Protein AF-A0A3D1RHY1-F1 (afdb_monomer_lite)

Foldseek 3Di:
DDPLVPADQQGWDWDWDDDDPFTWIKIWHQHPVRDIDIDTDDTDDDD

Radius of gyration: 12.02 Å; chains: 1; bounding box: 24×25×36 Å

Sequence (47 aa):
PRLLDQLKPGGIMVVPVDEGDAQRMRRITKEADGTFSEESFQMFSFV

Structure (mmCIF, N/CA/C/O backbone):
data_AF-A0A3D1RHY1-F1
#
_entry.id   AF-A0A3D1RHY1-F1
#
loop_
_atom_site.group_PDB
_atom_site.id
_atom_site.type_symbol
_atom_site.label_atom_id
_atom_site.label_alt_id
_atom_site.label_comp_id
_atom_site.label_asym_id
_atom_site.label_entity_id
_atom_site.label_seq_id
_atom_site.pdbx_PDB_ins_code
_atom_site.Cartn_x
_atom_site.Cartn_y
_atom_site.Cartn_z
_atom_site.occupancy
_atom_site.B_iso_or_equiv
_atom_site.auth_seq_id
_atom_site.auth_comp_id
_atom_site.auth_asym_id
_atom_site.auth_atom_id
_atom_site.pdbx_PDB_model_num
ATOM 1 N N . PRO A 1 1 ? -6.980 14.912 -4.002 1.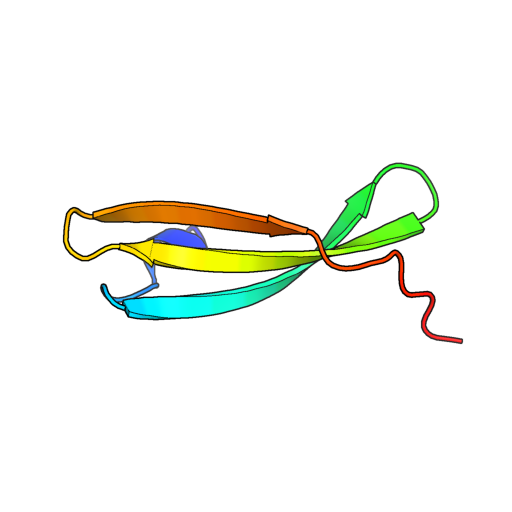00 66.25 1 PRO A N 1
ATOM 2 C CA . PRO A 1 1 ? -6.946 14.067 -2.779 1.00 66.25 1 PRO A CA 1
ATOM 3 C C . PRO A 1 1 ? -6.026 12.854 -2.982 1.00 66.25 1 PRO A C 1
ATOM 5 O O . PRO A 1 1 ? -6.067 12.256 -4.054 1.00 66.25 1 PRO A O 1
ATOM 8 N N . ARG A 1 2 ? -5.187 12.508 -1.996 1.00 89.88 2 ARG A N 1
ATOM 9 C CA . ARG A 1 2 ? -4.303 11.330 -2.062 1.00 89.88 2 ARG A CA 1
ATOM 10 C C . ARG A 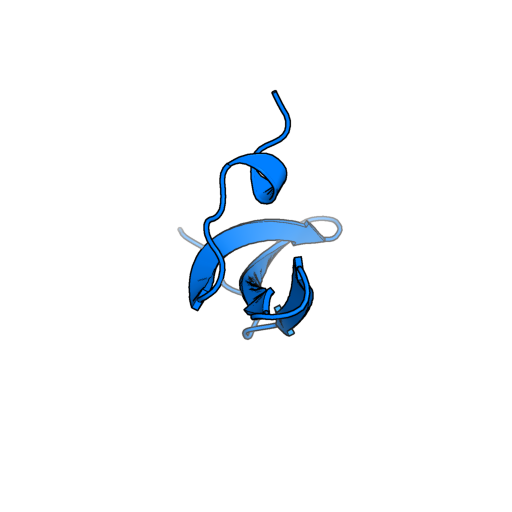1 2 ? -5.145 10.049 -2.031 1.00 89.88 2 ARG A C 1
ATOM 12 O O . ARG A 1 2 ? -6.188 10.019 -1.382 1.00 89.88 2 ARG A O 1
ATOM 19 N N . LEU A 1 3 ? -4.720 8.997 -2.729 1.00 90.81 3 LEU A N 1
ATOM 20 C CA . LEU A 1 3 ? -5.479 7.739 -2.797 1.00 90.81 3 LEU A CA 1
ATOM 21 C C . LEU A 1 3 ? -5.546 7.028 -1.434 1.00 90.81 3 LEU A C 1
ATOM 23 O O . LEU A 1 3 ? -6.612 6.576 -1.031 1.00 90.81 3 LEU A O 1
ATOM 27 N N . LEU A 1 4 ? -4.439 7.005 -0.684 1.00 92.12 4 LEU A N 1
ATOM 28 C CA . LEU A 1 4 ? -4.372 6.364 0.638 1.00 92.12 4 LEU A CA 1
ATOM 29 C C . LEU A 1 4 ? -5.287 7.016 1.683 1.00 92.12 4 LEU A C 1
ATOM 31 O O . LEU A 1 4 ? -5.812 6.335 2.562 1.00 92.12 4 LEU A O 1
ATOM 35 N N . ASP A 1 5 ? -5.528 8.322 1.567 1.00 93.75 5 ASP A N 1
ATOM 36 C CA . ASP A 1 5 ? -6.389 9.049 2.507 1.00 93.75 5 ASP A CA 1
ATOM 37 C C . ASP A 1 5 ? -7.869 8.670 2.341 1.00 93.75 5 ASP A C 1
ATOM 39 O O . ASP A 1 5 ? -8.666 8.873 3.253 1.00 93.75 5 ASP A O 1
ATOM 43 N N . GLN A 1 6 ? -8.230 8.074 1.201 1.00 94.62 6 GLN A N 1
ATOM 44 C CA . GLN A 1 6 ? -9.591 7.628 0.898 1.00 94.62 6 GLN A CA 1
ATOM 45 C C . GLN A 1 6 ? -9.896 6.227 1.452 1.00 94.62 6 GLN A C 1
ATOM 47 O O . GLN A 1 6 ? -11.057 5.815 1.471 1.00 94.62 6 GLN A O 1
ATOM 52 N N . LEU A 1 7 ? -8.883 5.491 1.927 1.00 95.50 7 LEU A N 1
ATOM 53 C CA . LEU A 1 7 ? -9.083 4.186 2.554 1.00 95.50 7 LEU A CA 1
ATOM 54 C C . LEU A 1 7 ? -9.736 4.342 3.932 1.00 95.50 7 LEU A C 1
ATOM 56 O O . LEU A 1 7 ? -9.302 5.133 4.779 1.00 95.50 7 LEU A O 1
ATOM 60 N N . LYS A 1 8 ? -10.761 3.525 4.177 1.00 96.75 8 LYS A N 1
ATOM 61 C CA . LYS A 1 8 ? -11.303 3.284 5.520 1.00 96.75 8 LYS A CA 1
ATOM 62 C C . LYS A 1 8 ? -10.379 2.318 6.280 1.00 96.75 8 LYS A C 1
ATOM 64 O O . LYS A 1 8 ? -9.683 1.548 5.621 1.00 96.75 8 LYS A O 1
ATOM 69 N N . PRO A 1 9 ? -10.357 2.328 7.625 1.00 97.38 9 PRO A N 1
ATOM 70 C CA . PRO A 1 9 ? -9.697 1.272 8.395 1.00 97.38 9 PRO A CA 1
ATOM 71 C C . PRO A 1 9 ? -10.199 -0.120 7.980 1.00 97.38 9 PRO A C 1
ATOM 73 O O . PRO A 1 9 ? -11.393 -0.297 7.733 1.00 97.38 9 PRO A O 1
ATOM 76 N N . GLY A 1 10 ? -9.284 -1.077 7.837 1.00 96.00 10 GLY A N 1
ATOM 77 C CA . GLY A 1 10 ? -9.507 -2.395 7.229 1.00 96.00 10 GLY A CA 1
ATOM 78 C C . GLY A 1 10 ? -9.573 -2.391 5.695 1.00 96.00 10 GLY A C 1
ATOM 79 O O . GLY A 1 10 ? -9.706 -3.446 5.080 1.00 96.00 10 GLY A O 1
ATOM 80 N N . GLY A 1 11 ? -9.504 -1.221 5.056 1.00 96.75 11 GLY A N 1
ATOM 81 C CA . GLY A 1 11 ? -9.492 -1.087 3.605 1.00 96.75 11 GLY A CA 1
ATOM 82 C C . GLY A 1 11 ? -8.176 -1.573 3.009 1.00 96.75 11 GLY A C 1
ATOM 83 O O . GLY A 1 11 ? -7.103 -1.294 3.544 1.00 96.75 11 GLY A O 1
ATOM 84 N N . ILE A 1 12 ? -8.276 -2.253 1.869 1.00 96.56 12 ILE A N 1
ATOM 85 C CA . ILE A 1 12 ? -7.142 -2.830 1.148 1.00 96.56 12 ILE A CA 1
ATOM 86 C C . ILE A 1 12 ? -7.049 -2.169 -0.227 1.00 96.56 12 ILE A C 1
ATOM 88 O O . ILE A 1 12 ? -8.038 -2.081 -0.954 1.00 96.56 12 ILE A O 1
ATOM 92 N N . MET A 1 13 ? -5.851 -1.727 -0.592 1.00 95.50 13 MET A N 1
ATOM 93 C CA . MET A 1 13 ? -5.511 -1.222 -1.917 1.00 95.50 13 MET A CA 1
ATOM 94 C C . MET A 1 13 ? -4.465 -2.135 -2.541 1.00 95.50 13 MET A C 1
ATOM 96 O O . MET A 1 13 ? -3.438 -2.403 -1.929 1.00 95.50 13 MET A O 1
ATOM 100 N N . VAL A 1 14 ? -4.718 -2.610 -3.757 1.00 94.19 14 VAL A N 1
ATOM 101 C CA . VAL A 1 14 ? -3.759 -3.405 -4.529 1.00 94.19 14 VAL A CA 1
ATOM 102 C C . VAL A 1 14 ? -3.451 -2.643 -5.808 1.00 94.19 14 VAL A C 1
ATOM 104 O O . VAL A 1 14 ? -4.365 -2.350 -6.576 1.00 94.19 14 VAL A O 1
ATOM 107 N N . VAL A 1 15 ? -2.190 -2.269 -6.008 1.00 92.19 15 VAL A N 1
ATOM 108 C CA . VAL A 1 15 ? -1.790 -1.355 -7.086 1.00 92.19 15 VAL A CA 1
ATOM 109 C C . VAL A 1 15 ? -0.404 -1.723 -7.631 1.00 92.19 15 VAL A C 1
ATOM 111 O O . VAL A 1 15 ? 0.472 -2.089 -6.841 1.00 92.19 15 VAL A O 1
ATOM 114 N N . PRO A 1 16 ? -0.181 -1.661 -8.956 1.00 91.44 16 PRO A N 1
ATOM 115 C CA . PRO A 1 16 ? 1.163 -1.709 -9.513 1.00 91.44 16 PRO A CA 1
ATOM 116 C C . PRO A 1 16 ? 1.895 -0.401 -9.211 1.00 91.44 16 PRO A C 1
ATOM 118 O O . PRO A 1 16 ? 1.359 0.687 -9.420 1.00 91.44 16 PRO A O 1
ATOM 121 N N . VAL A 1 17 ? 3.124 -0.511 -8.724 1.00 90.19 17 VAL A N 1
ATOM 122 C CA . VAL A 1 17 ? 4.016 0.628 -8.503 1.00 90.19 17 VAL A CA 1
ATOM 123 C C . VAL A 1 17 ? 5.258 0.425 -9.357 1.00 90.19 17 VAL A C 1
ATOM 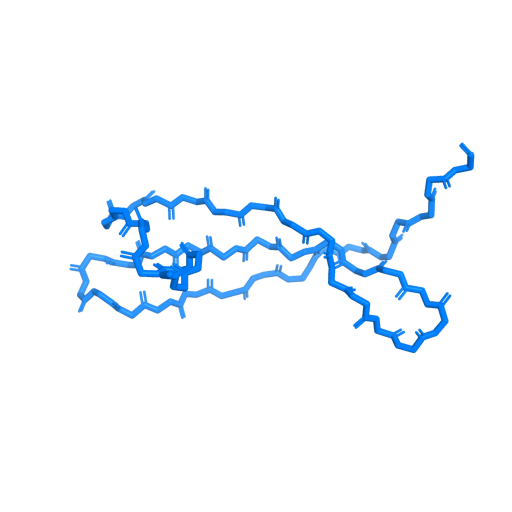125 O O . VAL A 1 17 ? 5.825 -0.671 -9.358 1.00 90.19 17 VAL A O 1
ATOM 128 N N . ASP A 1 18 ? 5.662 1.464 -10.084 1.00 88.88 18 ASP A N 1
ATOM 129 C CA . ASP A 1 18 ? 6.882 1.440 -10.888 1.00 88.88 18 ASP A CA 1
ATOM 130 C C . ASP A 1 18 ? 8.114 1.280 -9.978 1.00 88.88 18 ASP A C 1
ATOM 132 O O . ASP A 1 18 ? 8.280 1.980 -8.977 1.00 88.88 18 ASP A O 1
ATOM 136 N N . GLU A 1 19 ? 8.985 0.340 -10.328 1.00 84.06 19 GLU A N 1
ATOM 137 C CA . GLU A 1 19 ? 10.227 0.012 -9.633 1.00 84.06 19 GLU A CA 1
ATOM 138 C C . GLU A 1 19 ? 11.331 -0.165 -10.691 1.00 84.06 19 GLU A C 1
ATOM 140 O O . GLU A 1 19 ? 11.656 -1.276 -11.113 1.00 84.06 19 GLU A O 1
ATOM 145 N N . GLY A 1 20 ? 11.875 0.962 -11.164 1.00 85.62 20 GLY A N 1
ATOM 146 C CA . GLY A 1 20 ? 12.790 0.995 -12.310 1.00 85.62 20 GLY A CA 1
ATOM 147 C C . GLY A 1 20 ? 12.044 0.773 -13.627 1.00 85.62 20 GLY A C 1
ATOM 148 O O . GLY A 1 20 ? 11.059 1.456 -13.891 1.00 85.62 20 GLY A O 1
ATOM 149 N N . ASP A 1 21 ? 12.500 -0.195 -14.426 1.00 85.31 21 ASP A N 1
ATOM 150 C CA . ASP A 1 21 ? 11.901 -0.552 -15.726 1.00 85.31 21 ASP A CA 1
ATOM 151 C C . ASP A 1 21 ? 10.757 -1.585 -15.615 1.00 85.31 21 ASP A C 1
ATOM 153 O O . ASP A 1 21 ? 10.267 -2.096 -16.622 1.00 85.31 21 ASP A O 1
ATOM 157 N N . ALA A 1 22 ? 10.344 -1.940 -14.395 1.00 83.38 22 ALA A N 1
ATOM 158 C CA . ALA A 1 22 ? 9.308 -2.937 -14.128 1.00 83.38 22 ALA A CA 1
ATOM 159 C C . ALA A 1 22 ? 8.276 -2.422 -13.117 1.00 83.38 22 ALA A C 1
ATOM 161 O O . ALA A 1 22 ? 8.517 -1.454 -12.402 1.00 83.38 22 ALA A O 1
ATOM 162 N N . GLN A 1 23 ? 7.136 -3.110 -13.016 1.00 87.06 23 GLN A N 1
ATOM 163 C CA . GLN A 1 23 ? 6.122 -2.838 -11.998 1.00 87.06 23 GLN A CA 1
ATOM 164 C C . GLN A 1 23 ? 6.101 -3.938 -10.940 1.00 87.06 23 GLN A C 1
ATOM 166 O O . GLN A 1 23 ? 6.157 -5.134 -11.247 1.00 87.06 23 GLN A O 1
ATOM 171 N N . ARG A 1 24 ? 5.975 -3.539 -9.672 1.00 87.69 24 ARG A N 1
ATOM 172 C CA . ARG A 1 24 ? 5.687 -4.462 -8.573 1.00 87.69 24 ARG A CA 1
ATOM 173 C C . ARG A 1 24 ? 4.292 -4.200 -8.034 1.00 87.69 24 ARG A C 1
ATOM 175 O O . ARG A 1 24 ? 3.958 -3.083 -7.648 1.00 87.69 24 ARG A O 1
ATOM 182 N N . MET A 1 25 ? 3.491 -5.257 -7.958 1.00 91.19 25 MET A N 1
ATOM 183 C CA . MET A 1 25 ? 2.201 -5.196 -7.284 1.00 91.19 25 MET A CA 1
ATOM 184 C C . MET A 1 25 ? 2.428 -5.053 -5.778 1.00 91.19 25 MET A C 1
ATOM 186 O O . MET A 1 25 ? 3.099 -5.885 -5.160 1.00 91.19 25 MET A O 1
ATOM 190 N N . ARG A 1 26 ? 1.850 -4.010 -5.187 1.00 92.88 26 ARG A N 1
ATOM 191 C CA . ARG A 1 26 ? 1.843 -3.777 -3.741 1.00 92.88 26 ARG A CA 1
ATOM 192 C C . ARG A 1 26 ? 0.425 -3.926 -3.210 1.00 92.88 26 ARG A C 1
ATOM 194 O O . ARG A 1 26 ? -0.523 -3.455 -3.840 1.00 92.88 26 ARG A O 1
ATOM 201 N N . ARG A 1 27 ? 0.281 -4.567 -2.053 1.00 95.25 27 ARG A N 1
ATOM 202 C CA . ARG A 1 27 ? -0.930 -4.528 -1.229 1.00 95.25 27 ARG A CA 1
ATOM 203 C C . ARG A 1 27 ? -0.682 -3.588 -0.065 1.00 95.25 27 ARG A C 1
ATOM 205 O O . ARG A 1 27 ? 0.258 -3.797 0.687 1.00 95.25 27 ARG A O 1
ATOM 212 N N . ILE A 1 28 ? -1.540 -2.594 0.093 1.00 96.56 28 ILE A N 1
ATOM 213 C CA . ILE A 1 28 ? -1.513 -1.642 1.197 1.00 96.56 28 ILE A CA 1
ATOM 214 C C . ILE A 1 28 ? -2.799 -1.829 1.994 1.00 96.56 28 ILE A C 1
ATOM 216 O O . ILE A 1 28 ? -3.891 -1.724 1.430 1.00 96.56 28 ILE A O 1
ATOM 220 N N . THR A 1 29 ? -2.680 -2.084 3.291 1.00 97.31 29 THR A N 1
ATOM 221 C CA . THR A 1 29 ? -3.822 -2.207 4.202 1.00 97.31 29 THR A CA 1
ATOM 222 C C . THR A 1 29 ? -3.797 -1.043 5.176 1.00 97.31 29 THR A C 1
ATOM 224 O O . THR A 1 29 ? -2.751 -0.715 5.733 1.00 97.31 29 THR A O 1
ATOM 227 N N . LYS A 1 30 ? -4.945 -0.390 5.375 1.00 97.81 30 LYS A N 1
ATOM 228 C CA . LYS A 1 30 ? -5.089 0.614 6.430 1.00 97.81 30 LYS A CA 1
ATOM 229 C C . LYS A 1 30 ? -5.500 -0.072 7.721 1.00 97.81 30 LYS A C 1
ATOM 231 O O . LYS A 1 30 ? -6.576 -0.662 7.784 1.00 97.81 30 LYS A O 1
ATOM 236 N N . GLU A 1 31 ? -4.671 0.037 8.742 1.00 96.94 31 GLU A N 1
ATOM 237 C CA . GLU A 1 31 ? -4.913 -0.576 10.039 1.00 96.94 31 GLU A CA 1
ATOM 238 C C . GLU A 1 31 ? -5.973 0.190 10.843 1.00 96.94 31 GLU A C 1
ATOM 240 O O . GLU A 1 31 ? -6.347 1.328 10.529 1.00 96.94 31 GLU A O 1
ATOM 245 N N . ALA A 1 32 ? -6.480 -0.450 11.898 1.00 95.62 32 ALA A N 1
ATOM 246 C CA . ALA A 1 32 ? -7.495 0.128 12.780 1.00 95.62 32 ALA A CA 1
ATOM 247 C C . ALA A 1 32 ? -7.021 1.413 13.485 1.00 95.62 32 ALA A C 1
ATOM 249 O O . ALA A 1 32 ? -7.827 2.308 13.734 1.00 95.62 32 ALA A O 1
ATOM 250 N N . ASP A 1 33 ? -5.720 1.517 13.766 1.00 95.31 33 ASP A N 1
ATOM 251 C CA . ASP A 1 33 ? -5.078 2.692 14.367 1.00 95.31 33 ASP A CA 1
ATOM 252 C C . ASP A 1 33 ? -4.761 3.806 13.347 1.00 95.31 33 ASP A C 1
ATOM 254 O O . ASP A 1 33 ? -4.254 4.867 13.710 1.00 95.31 33 ASP A O 1
ATOM 258 N N . GLY A 1 34 ? -5.093 3.588 12.069 1.00 93.25 34 GLY A N 1
ATOM 259 C CA . GLY A 1 34 ? -4.857 4.529 10.979 1.00 93.25 34 GLY A CA 1
ATOM 260 C C . GLY A 1 34 ? -3.462 4.448 10.358 1.00 93.25 34 GLY A C 1
ATOM 261 O O . GLY A 1 34 ? -3.198 5.200 9.416 1.00 93.25 34 GLY A O 1
ATOM 262 N N . THR A 1 35 ? -2.596 3.550 10.835 1.00 96.19 35 THR A N 1
ATOM 263 C CA . THR A 1 35 ? -1.324 3.236 10.174 1.00 96.19 35 THR A CA 1
ATOM 264 C C . THR A 1 35 ? -1.551 2.426 8.895 1.00 96.19 35 THR A C 1
ATOM 266 O O . THR A 1 35 ? -2.673 2.022 8.578 1.00 96.19 35 THR A O 1
ATOM 269 N N . PHE A 1 36 ? -0.490 2.235 8.111 1.00 96.38 36 PHE A N 1
ATOM 270 C CA . PHE A 1 36 ? -0.540 1.457 6.879 1.00 96.38 36 PHE A CA 1
ATOM 271 C C . PHE A 1 36 ? 0.494 0.339 6.927 1.00 96.38 36 PHE A C 1
ATOM 273 O O . PHE A 1 36 ? 1.665 0.595 7.211 1.00 96.38 36 PHE A O 1
ATOM 280 N N . SER A 1 37 ? 0.065 -0.876 6.601 1.00 96.00 37 SER A N 1
ATOM 281 C CA . SER A 1 37 ? 0.949 -2.004 6.324 1.00 96.00 37 SER A CA 1
ATOM 282 C C . SER A 1 37 ? 1.063 -2.212 4.81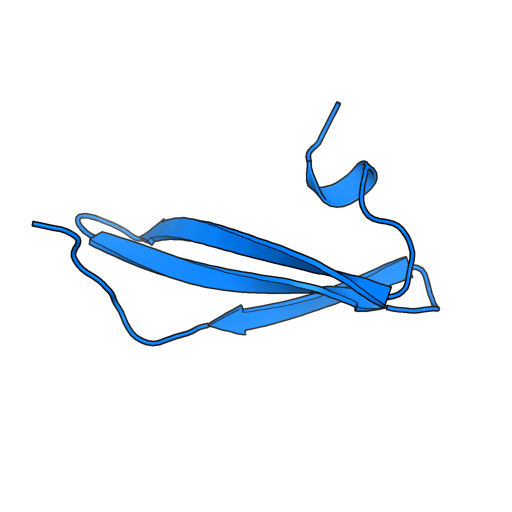4 1.00 96.00 37 SER A C 1
ATOM 284 O O . SER A 1 37 ? 0.104 -1.991 4.070 1.00 96.00 37 SER A O 1
ATOM 286 N N . GLU A 1 38 ? 2.252 -2.596 4.345 1.00 94.12 38 GLU A N 1
ATOM 287 C CA . GLU A 1 38 ? 2.523 -2.836 2.927 1.00 94.12 38 GLU A CA 1
ATOM 288 C C . GLU A 1 38 ? 3.124 -4.226 2.715 1.00 94.12 38 GLU A C 1
ATOM 290 O O . GLU A 1 38 ? 4.059 -4.635 3.402 1.00 94.12 38 GLU A O 1
ATOM 295 N N . GLU A 1 39 ? 2.614 -4.931 1.711 1.00 93.69 39 GLU A N 1
ATOM 296 C CA . GLU A 1 39 ? 3.120 -6.215 1.255 1.00 93.69 39 GLU A CA 1
ATOM 297 C C . GLU A 1 39 ? 3.468 -6.151 -0.230 1.00 93.69 39 GLU A C 1
ATOM 299 O O . GLU A 1 39 ? 2.697 -5.685 -1.071 1.00 93.69 39 GLU A O 1
ATOM 304 N N . SER A 1 40 ? 4.659 -6.647 -0.551 1.00 88.88 40 SER A N 1
ATOM 305 C CA . SER A 1 40 ? 5.163 -6.762 -1.914 1.00 88.88 40 SER A CA 1
ATOM 306 C C . SER A 1 40 ? 4.850 -8.137 -2.471 1.00 88.88 40 SER A C 1
ATOM 308 O O . SER A 1 40 ? 5.326 -9.137 -1.936 1.00 88.88 40 SER A O 1
ATOM 310 N N . PHE A 1 41 ? 4.106 -8.199 -3.570 1.00 83.31 41 PHE A N 1
ATOM 311 C CA . PHE A 1 41 ? 4.018 -9.437 -4.333 1.00 83.31 41 PHE A CA 1
ATOM 312 C C . PHE A 1 41 ? 5.237 -9.599 -5.251 1.00 83.31 4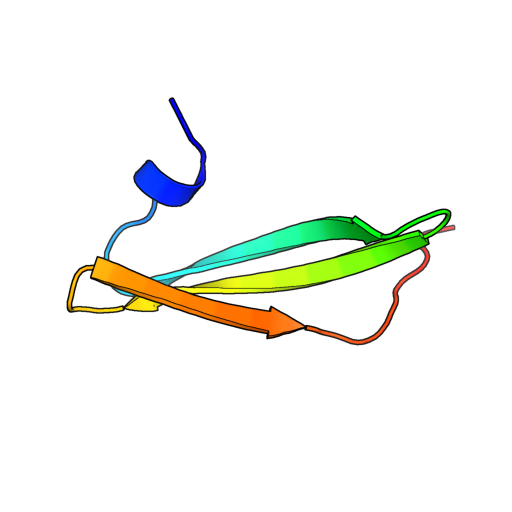1 PHE A C 1
ATOM 314 O O . PHE A 1 41 ? 6.085 -8.709 -5.362 1.00 83.31 41 PHE A O 1
ATOM 321 N N . GLN A 1 42 ? 5.329 -10.753 -5.915 1.00 70.69 42 GLN A N 1
ATOM 322 C CA . GLN A 1 42 ? 6.343 -10.982 -6.944 1.00 70.69 42 GLN A CA 1
ATOM 323 C C . GLN A 1 42 ? 6.192 -9.966 -8.091 1.00 70.69 42 GLN A C 1
ATOM 325 O O . GLN A 1 42 ? 5.147 -9.334 -8.251 1.00 70.69 42 GLN A O 1
ATOM 330 N N . MET A 1 43 ? 7.258 -9.764 -8.864 1.00 66.44 43 MET A N 1
ATOM 331 C CA . MET A 1 43 ? 7.201 -8.896 -10.042 1.00 66.44 43 MET A CA 1
ATOM 332 C C . MET A 1 43 ? 6.268 -9.518 -11.085 1.00 66.44 43 MET A C 1
ATOM 334 O O . MET A 1 43 ? 6.425 -10.687 -11.434 1.00 66.44 43 MET A O 1
ATOM 338 N N . PHE A 1 44 ? 5.305 -8.737 -11.571 1.00 65.00 44 PHE A N 1
ATOM 339 C CA 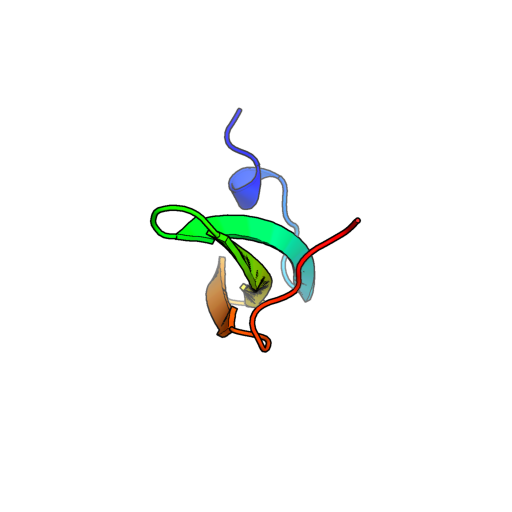. PHE A 1 44 ? 4.393 -9.146 -12.636 1.00 65.00 44 PHE A CA 1
ATOM 340 C C . PHE A 1 44 ? 4.658 -8.275 -13.863 1.00 65.00 44 PHE A C 1
ATOM 342 O O . PHE A 1 44 ? 4.805 -7.062 -13.746 1.00 65.00 44 PHE A O 1
ATOM 349 N N . SER A 1 45 ? 4.708 -8.895 -15.040 1.00 58.62 45 SER A N 1
ATOM 350 C CA . SER A 1 45 ? 4.706 -8.204 -16.328 1.00 58.62 45 SER A CA 1
ATOM 351 C C . SER A 1 45 ? 3.409 -8.582 -17.033 1.00 58.62 45 SER A C 1
ATOM 353 O O . SER A 1 45 ? 3.149 -9.767 -17.247 1.00 58.62 45 SER A O 1
ATOM 355 N N . PHE A 1 46 ? 2.562 -7.592 -17.314 1.00 62.34 46 PHE A N 1
ATOM 356 C CA . PHE A 1 46 ? 1.380 -7.783 -18.148 1.00 62.34 46 PHE A CA 1
ATOM 357 C C . PHE A 1 46 ? 1.806 -7.531 -19.599 1.00 62.34 46 PHE A C 1
ATOM 359 O O . PHE A 1 46 ? 2.261 -6.430 -19.911 1.00 62.34 46 PHE A O 1
ATOM 366 N N . VAL A 1 47 ? 1.742 -8.580 -20.428 1.00 59.19 47 VAL A N 1
ATOM 367 C CA . VAL A 1 47 ? 2.036 -8.552 -21.875 1.00 59.19 47 VAL A CA 1
ATOM 368 C C . VAL A 1 47 ? 0.858 -8.047 -22.692 1.00 59.19 47 VAL A C 1
ATOM 370 O O . VAL A 1 47 ? -0.296 -8.314 -22.284 1.00 59.19 47 VAL A O 1
#

Secondary structure (DSSP, 8-state):
--TGGGPPTT-EEEEEEEETTEEEEEEEEE-TTS-EEEEEEEE----

pLDDT: mean 88.4, std 11.0, range [58.62, 97.81]